Protein AF-A0A2E0M8E0-F1 (afdb_monomer_lite)

Radius of gyration: 12.81 Å; chains: 1; bounding box: 31×24×33 Å

Foldseek 3Di:
DKDFLVPVVVVQVLLCVLCPQLADWDDDPFKTKGFGDPPDDTWMWMATSQADIDTPDDDDPPVWGFGMWDADPVSQKIWTDTPPDTDMDGHDPRSVVSVD

Sequence (100 aa):
MEHHISDWDEISNLFAEMFQNLGEVERSTNVLSFSSTKPHVTTAIMLTNDGQLVASMPLHNIDSRFERVIFDDSLESIRLIGPTFDYTFTIPTELLQLRL

Secondary structure (DSSP, 8-state):
-EEETT-HHHHHHHHHHHTTTTSEEEE-SSEEEEEPPTTS---EEEEETTS-EEESS----------EEEE-TTSSEEEEEETTEEEEEE--HHHHGGG-

pLDDT: mean 88.47, std 13.05, range [43.56, 98.25]

Structure (mmCIF, N/CA/C/O backbone):
data_AF-A0A2E0M8E0-F1
#
_entry.id   AF-A0A2E0M8E0-F1
#
loop_
_atom_site.group_PDB
_atom_site.id
_atom_site.type_symbol
_atom_site.label_atom_id
_atom_site.label_alt_id
_atom_site.label_comp_id
_atom_site.label_asym_id
_atom_site.label_entity_id
_atom_site.label_seq_id
_atom_site.pdbx_PDB_ins_code
_atom_site.Cartn_x
_atom_site.Cartn_y
_atom_site.Cartn_z
_atom_site.occupancy
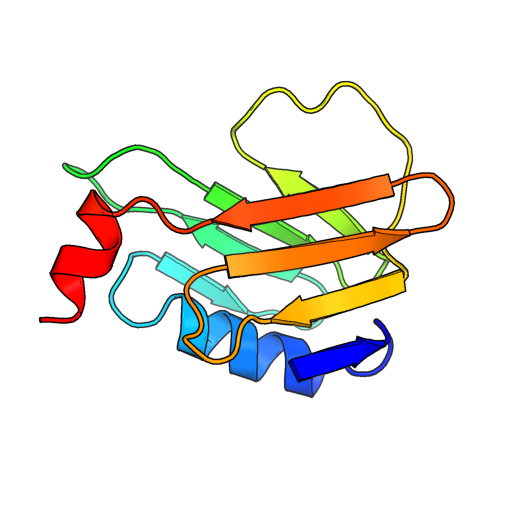_atom_site.B_iso_or_equiv
_atom_site.auth_seq_id
_atom_site.auth_comp_id
_atom_site.auth_asym_id
_atom_site.auth_atom_id
_atom_site.pdbx_PDB_model_num
ATOM 1 N N . MET A 1 1 ? -0.011 -12.895 -1.548 1.00 96.50 1 MET A N 1
ATOM 2 C CA . MET A 1 1 ? -0.380 -12.573 -2.953 1.00 96.50 1 MET A CA 1
ATOM 3 C C . MET A 1 1 ? 0.677 -11.678 -3.607 1.00 96.50 1 MET A C 1
ATOM 5 O O . MET A 1 1 ? 1.054 -10.682 -3.007 1.00 96.50 1 MET A O 1
ATOM 9 N N . GLU A 1 2 ? 1.194 -12.029 -4.790 1.00 97.81 2 GLU A N 1
ATOM 10 C CA . GLU A 1 2 ? 2.279 -11.298 -5.477 1.00 97.81 2 GLU A CA 1
ATOM 11 C C . GLU A 1 2 ? 1.804 -10.639 -6.779 1.00 97.81 2 GLU A C 1
ATOM 13 O O . GLU A 1 2 ? 1.115 -11.279 -7.569 1.00 97.81 2 GLU A O 1
ATOM 18 N N . HIS A 1 3 ? 2.248 -9.400 -7.018 1.00 97.88 3 HIS A N 1
ATOM 19 C CA . HIS A 1 3 ? 1.914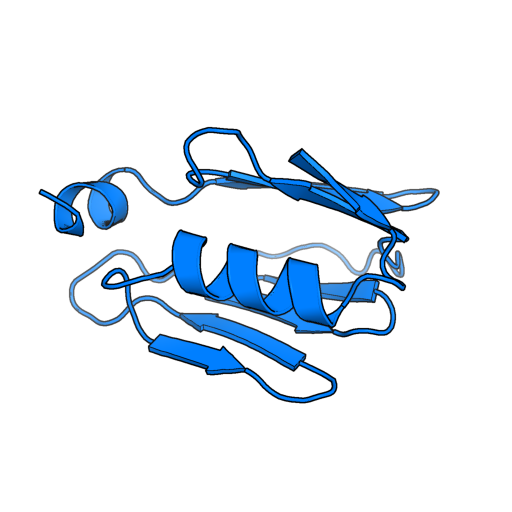 -8.581 -8.184 1.00 97.88 3 HIS A CA 1
ATOM 20 C C . HIS A 1 3 ? 3.159 -7.896 -8.754 1.00 97.88 3 HIS A C 1
ATOM 22 O O . HIS A 1 3 ? 4.054 -7.483 -8.007 1.00 97.88 3 HIS A O 1
ATOM 28 N N . HIS A 1 4 ? 3.205 -7.737 -10.077 1.00 97.69 4 HIS A N 1
ATOM 29 C CA . HIS A 1 4 ? 4.165 -6.839 -10.714 1.00 97.69 4 HIS A CA 1
ATOM 30 C C . HIS A 1 4 ? 3.611 -5.409 -10.684 1.00 97.69 4 HIS A C 1
ATOM 32 O O . HIS A 1 4 ? 2.401 -5.211 -10.675 1.00 97.69 4 HIS A O 1
ATOM 38 N N . ILE A 1 5 ? 4.469 -4.388 -10.700 1.00 95.00 5 ILE A N 1
ATOM 39 C CA . ILE A 1 5 ? 4.027 -2.984 -10.624 1.00 95.00 5 ILE A CA 1
ATOM 40 C C . ILE A 1 5 ? 3.070 -2.572 -11.757 1.00 95.00 5 ILE A C 1
ATOM 42 O O . ILE A 1 5 ? 2.256 -1.667 -11.590 1.00 95.00 5 ILE A O 1
ATOM 46 N N . SER A 1 6 ? 3.124 -3.266 -12.897 1.00 96.38 6 SER A N 1
ATOM 47 C CA . SER A 1 6 ? 2.167 -3.082 -13.996 1.00 96.38 6 SER A CA 1
ATOM 48 C C . SER A 1 6 ? 0.725 -3.428 -13.620 1.00 96.38 6 SER A C 1
ATOM 50 O O . SER A 1 6 ? -0.192 -2.948 -14.279 1.00 96.38 6 SER A O 1
ATOM 52 N N . ASP A 1 7 ? 0.514 -4.220 -12.569 1.00 97.19 7 ASP A N 1
ATOM 53 C CA . ASP A 1 7 ? -0.800 -4.663 -12.091 1.00 97.19 7 ASP A CA 1
ATOM 54 C C . ASP A 1 7 ? -1.409 -3.628 -11.126 1.00 97.19 7 ASP A C 1
ATOM 56 O O . ASP A 1 7 ? -1.966 -3.962 -10.079 1.00 97.19 7 ASP A O 1
ATOM 60 N N . TRP A 1 8 ? -1.262 -2.342 -11.458 1.00 96.44 8 TRP A N 1
ATOM 61 C CA . TRP A 1 8 ? -1.515 -1.227 -10.543 1.00 96.44 8 TRP A CA 1
ATOM 62 C C . TRP A 1 8 ? -2.951 -1.167 -10.019 1.00 96.44 8 TRP A C 1
ATOM 64 O O . TRP A 1 8 ? -3.161 -0.866 -8.846 1.00 96.44 8 TRP A O 1
ATOM 74 N N . ASP A 1 9 ? -3.936 -1.488 -10.858 1.00 96.44 9 ASP A N 1
ATOM 75 C CA . ASP A 1 9 ? -5.345 -1.495 -10.451 1.00 96.44 9 ASP A CA 1
ATOM 76 C C . ASP A 1 9 ? -5.613 -2.547 -9.363 1.00 96.44 9 ASP A C 1
ATOM 78 O O . ASP A 1 9 ? -6.315 -2.273 -8.389 1.00 96.44 9 ASP A O 1
ATOM 82 N N . GLU A 1 10 ? -5.002 -3.728 -9.478 1.00 97.12 10 GLU A N 1
ATOM 83 C CA . GLU A 1 10 ? -5.136 -4.796 -8.483 1.00 97.12 10 GLU A CA 1
ATOM 84 C C . GLU A 1 10 ? -4.402 -4.438 -7.188 1.00 97.12 10 GLU A C 1
ATOM 86 O O . GLU A 1 10 ? -4.958 -4.560 -6.095 1.00 97.12 10 GLU A O 1
ATOM 91 N N . ILE A 1 11 ? -3.187 -3.889 -7.308 1.00 97.94 11 ILE A N 1
ATOM 92 C CA . ILE A 1 11 ? -2.430 -3.355 -6.170 1.00 97.94 11 ILE A CA 1
ATOM 93 C C . ILE A 1 11 ? -3.249 -2.275 -5.449 1.00 97.94 11 ILE A C 1
ATOM 95 O O . ILE A 1 11 ? -3.296 -2.262 -4.223 1.00 97.94 11 ILE A O 1
ATOM 99 N N . SER A 1 12 ? -3.929 -1.391 -6.186 1.00 97.62 12 SER A N 1
ATOM 100 C CA . SER A 1 12 ? -4.781 -0.336 -5.627 1.00 97.62 12 SER A CA 1
ATOM 101 C C . SER A 1 12 ? -5.965 -0.891 -4.834 1.00 97.62 12 SER A C 1
ATOM 103 O O . SER A 1 12 ? -6.290 -0.370 -3.762 1.00 97.62 12 SER A O 1
ATOM 105 N N . ASN A 1 13 ? -6.600 -1.953 -5.336 1.00 97.44 13 ASN A N 1
ATOM 106 C CA . ASN A 1 13 ? -7.711 -2.615 -4.656 1.00 97.44 13 ASN A CA 1
ATOM 107 C C . ASN A 1 13 ? -7.250 -3.277 -3.354 1.00 97.44 13 ASN A C 1
ATOM 109 O O . ASN A 1 13 ? -7.801 -2.967 -2.297 1.00 97.44 13 ASN A O 1
ATOM 113 N N . LEU A 1 14 ? -6.193 -4.092 -3.412 1.00 97.94 14 LEU A N 1
ATOM 114 C CA . LEU A 1 14 ? -5.632 -4.766 -2.237 1.00 97.94 14 LEU A CA 1
ATOM 115 C C . LEU A 1 14 ? -5.074 -3.777 -1.213 1.00 97.94 14 LEU A C 1
ATOM 117 O O . LEU A 1 14 ? -5.234 -3.979 -0.014 1.00 97.94 14 LEU A O 1
ATOM 121 N N . PHE A 1 15 ? -4.467 -2.675 -1.657 1.00 97.81 15 PHE A N 1
ATOM 122 C CA . PHE A 1 15 ? -3.997 -1.616 -0.764 1.00 97.81 15 PHE A CA 1
ATOM 123 C C . PHE A 1 15 ? -5.162 -0.967 -0.007 1.00 97.81 15 PHE A C 1
ATOM 125 O O . PHE A 1 15 ? -5.082 -0.769 1.205 1.00 97.81 15 PHE A O 1
ATOM 132 N N . ALA A 1 16 ? -6.268 -0.657 -0.689 1.00 97.00 16 ALA A N 1
ATOM 133 C CA . ALA A 1 16 ? -7.445 -0.109 -0.019 1.00 97.00 16 ALA A CA 1
ATOM 134 C C . ALA A 1 16 ? -8.101 -1.103 0.942 1.00 97.00 16 ALA A C 1
ATOM 136 O O . ALA A 1 16 ? -8.533 -0.692 2.017 1.00 97.00 16 ALA A O 1
ATOM 137 N N . GLU A 1 17 ? -8.152 -2.384 0.583 1.00 96.88 17 GLU A N 1
ATOM 138 C CA . GLU A 1 17 ? -8.644 -3.446 1.463 1.00 96.88 17 GLU A CA 1
ATOM 139 C C . GLU A 1 17 ? -7.748 -3.597 2.703 1.00 96.88 17 GLU A C 1
ATOM 141 O O . GLU A 1 17 ? -8.225 -3.563 3.838 1.00 96.88 17 GLU A O 1
ATOM 146 N N . MET A 1 18 ? -6.430 -3.630 2.500 1.00 96.88 18 MET A N 1
ATOM 147 C CA . MET A 1 18 ? -5.423 -3.680 3.558 1.00 96.88 18 MET A CA 1
ATOM 148 C C . MET A 1 18 ? -5.531 -2.510 4.546 1.00 96.88 18 MET A C 1
ATOM 150 O O . MET A 1 18 ? -5.269 -2.686 5.730 1.00 96.88 18 MET A O 1
ATOM 154 N N . PHE A 1 19 ? -5.938 -1.315 4.132 1.00 95.81 19 PHE A N 1
ATOM 155 C CA . PHE A 1 19 ? -6.056 -0.175 5.052 1.00 95.81 19 PHE A CA 1
ATOM 156 C C . PHE A 1 19 ? -7.498 0.193 5.413 1.00 95.81 19 PHE A C 1
ATOM 158 O O . PHE A 1 19 ? -7.740 1.214 6.067 1.00 95.81 19 PHE A O 1
ATOM 165 N N . GLN A 1 20 ? -8.464 -0.647 5.039 1.00 93.69 20 GLN A N 1
ATOM 166 C CA . GLN A 1 20 ? -9.874 -0.392 5.290 1.00 93.69 20 GLN A CA 1
ATOM 167 C C . GLN A 1 20 ? -10.142 -0.211 6.792 1.00 93.69 20 GLN A C 1
ATOM 169 O O . GLN A 1 20 ? -9.789 -1.057 7.611 1.00 93.69 20 GLN A O 1
ATOM 174 N N . ASN A 1 21 ? -10.795 0.902 7.144 1.00 92.19 21 ASN A N 1
ATOM 175 C CA . ASN A 1 21 ? -11.144 1.298 8.516 1.00 92.19 21 ASN A CA 1
ATOM 176 C C . ASN A 1 21 ? -9.953 1.549 9.469 1.00 92.19 21 ASN A C 1
ATOM 178 O O . ASN A 1 21 ? -10.167 1.708 10.668 1.00 92.19 21 ASN A O 1
ATOM 182 N N . LEU A 1 22 ? -8.717 1.638 8.962 1.00 92.88 22 LEU A N 1
ATOM 183 C CA . LEU A 1 22 ? -7.517 1.870 9.784 1.00 92.88 22 LEU A CA 1
ATOM 184 C C . LEU A 1 22 ? -7.036 3.329 9.804 1.00 92.88 22 LEU A C 1
ATOM 186 O O . LEU A 1 22 ? -6.135 3.683 10.567 1.00 92.88 22 LEU A O 1
ATOM 190 N N . GLY A 1 23 ? -7.603 4.178 8.949 1.00 92.69 23 GLY A N 1
ATOM 191 C CA . GLY A 1 23 ? -7.178 5.560 8.753 1.00 92.69 23 GLY A CA 1
ATOM 192 C C . GLY A 1 23 ? -7.674 6.116 7.423 1.00 92.69 23 GLY A C 1
ATOM 193 O O . GLY A 1 23 ? -8.680 5.656 6.882 1.00 92.69 23 GLY A O 1
ATOM 194 N N . GLU A 1 24 ? -6.966 7.111 6.903 1.00 94.62 24 GLU A N 1
ATOM 195 C CA . GLU A 1 24 ? -7.268 7.720 5.609 1.00 94.62 24 GLU A CA 1
ATOM 196 C C . GLU A 1 24 ? -6.500 7.002 4.500 1.00 94.62 24 GLU A C 1
ATOM 198 O O . GLU A 1 24 ? -5.283 6.830 4.595 1.00 94.62 24 GLU A O 1
ATOM 203 N N . VAL A 1 25 ? -7.221 6.593 3.452 1.00 96.50 25 VAL A N 1
ATOM 204 C CA . VAL A 1 25 ? -6.663 5.957 2.255 1.00 96.50 25 VAL A CA 1
ATOM 205 C C . VAL A 1 25 ? -6.955 6.833 1.046 1.00 96.50 25 VAL A C 1
ATOM 207 O O . VAL A 1 25 ? -8.118 7.080 0.720 1.00 96.50 25 VAL A O 1
ATOM 210 N N . GLU A 1 26 ? -5.908 7.256 0.346 1.00 95.62 26 GLU A N 1
ATOM 211 C CA . GLU A 1 26 ? -6.019 7.944 -0.936 1.00 95.62 26 GLU A CA 1
ATOM 212 C C . GLU A 1 26 ? -5.677 6.988 -2.078 1.00 95.62 26 GLU A C 1
ATOM 214 O O . GLU A 1 26 ? -4.680 6.262 -2.036 1.00 95.62 26 GLU A O 1
ATOM 219 N N . ARG A 1 27 ? -6.504 7.014 -3.127 1.00 95.50 27 ARG A N 1
ATOM 220 C CA . ARG A 1 27 ? -6.261 6.292 -4.374 1.00 95.50 27 ARG A CA 1
ATOM 221 C C . ARG A 1 27 ? -6.368 7.242 -5.549 1.00 95.50 27 ARG A C 1
ATOM 223 O O . ARG A 1 27 ? -7.405 7.868 -5.760 1.00 95.50 27 ARG A O 1
ATOM 230 N N . SER A 1 28 ? -5.313 7.291 -6.343 1.00 92.31 28 SER A N 1
ATOM 231 C CA . SER A 1 28 ? -5.283 7.976 -7.628 1.00 92.31 28 SER A CA 1
ATOM 232 C C . SER A 1 28 ? -4.617 7.085 -8.675 1.00 92.31 28 SER A C 1
ATOM 234 O O . SER A 1 28 ? -4.051 6.039 -8.358 1.00 92.31 28 SER A O 1
ATOM 236 N N . THR A 1 29 ? -4.638 7.518 -9.934 1.00 91.00 29 THR A N 1
ATOM 237 C CA . THR A 1 29 ? -3.992 6.793 -11.039 1.00 91.00 29 THR A CA 1
ATOM 238 C C . THR A 1 29 ? -2.498 6.557 -10.805 1.00 91.00 29 THR A C 1
ATOM 240 O O . THR A 1 29 ? -1.958 5.569 -11.291 1.00 91.00 29 THR A O 1
ATOM 243 N N . ASN A 1 30 ? -1.832 7.442 -10.056 1.00 92.19 30 ASN A N 1
ATOM 244 C CA . ASN A 1 30 ? -0.375 7.423 -9.915 1.00 92.19 30 ASN A CA 1
ATOM 245 C C . ASN A 1 30 ? 0.113 7.198 -8.487 1.00 92.19 30 ASN A C 1
ATOM 247 O O . ASN A 1 30 ? 1.285 6.887 -8.305 1.00 92.19 30 ASN A O 1
ATOM 251 N N . VAL A 1 31 ? -0.750 7.390 -7.490 1.00 94.25 31 VAL A N 1
ATOM 252 C CA . VAL A 1 31 ? -0.375 7.398 -6.075 1.00 94.25 31 VAL A CA 1
ATOM 253 C C . VAL A 1 31 ? -1.401 6.626 -5.257 1.00 94.25 31 VAL A C 1
ATOM 255 O O . VAL A 1 31 ? -2.607 6.840 -5.410 1.00 94.25 31 VAL A O 1
ATOM 258 N N . LEU A 1 32 ? -0.899 5.780 -4.362 1.00 96.88 32 LEU A N 1
ATOM 259 C CA . LEU A 1 32 ? -1.634 5.191 -3.247 1.00 96.88 32 LEU A CA 1
ATOM 260 C C . LEU A 1 32 ? -1.029 5.734 -1.962 1.00 96.88 32 LEU A C 1
ATOM 262 O O . LEU A 1 32 ? 0.196 5.775 -1.836 1.00 96.88 32 LEU A O 1
ATOM 266 N N . SER A 1 33 ? -1.853 6.143 -1.007 1.00 95.31 33 SER A N 1
ATOM 267 C CA . SER A 1 33 ? -1.352 6.560 0.297 1.00 95.31 33 SER A CA 1
ATOM 268 C C . SER A 1 33 ? -2.255 6.092 1.425 1.00 95.31 33 SER A C 1
ATOM 270 O O . SER A 1 33 ? -3.469 5.960 1.270 1.00 95.31 33 SER A O 1
ATOM 272 N N . PHE A 1 34 ? -1.631 5.821 2.563 1.00 95.62 34 PHE A N 1
ATOM 273 C CA . PHE A 1 34 ? -2.286 5.570 3.830 1.00 95.62 34 PHE A CA 1
ATOM 274 C C . PHE A 1 34 ? -1.675 6.474 4.892 1.00 95.62 34 PHE A C 1
ATOM 276 O O . PHE A 1 34 ? -0.451 6.618 4.965 1.00 95.62 34 PHE A O 1
ATOM 283 N N . SER A 1 35 ? -2.524 7.023 5.756 1.00 93.31 35 SER A N 1
ATOM 284 C CA . SER A 1 35 ? -2.096 7.649 7.002 1.00 93.31 35 SER A CA 1
ATOM 285 C C . SER A 1 35 ? -3.045 7.302 8.143 1.00 93.31 35 SER A C 1
ATOM 287 O O . SER A 1 35 ? -4.270 7.336 7.997 1.00 93.31 35 SER A O 1
ATOM 289 N N . SER A 1 36 ? -2.478 6.961 9.298 1.00 91.69 36 SER A N 1
ATOM 290 C CA . SER A 1 36 ? -3.263 6.745 10.506 1.00 91.69 36 SER A CA 1
ATOM 291 C C . SER A 1 36 ? -3.798 8.067 11.063 1.00 91.69 36 SER A C 1
ATOM 293 O O . SER A 1 36 ? -3.161 9.121 10.985 1.00 91.69 36 SER A O 1
ATOM 295 N N . THR A 1 37 ? -4.983 8.012 11.666 1.00 87.50 37 THR A N 1
ATOM 296 C CA . THR A 1 37 ? -5.617 9.167 12.305 1.00 87.50 37 THR A CA 1
ATOM 297 C C . THR A 1 37 ? -5.363 9.166 13.812 1.00 87.50 37 THR A C 1
ATOM 299 O O . THR A 1 37 ? -5.295 8.122 14.469 1.00 87.50 37 THR A O 1
ATOM 302 N N . LYS A 1 38 ? -5.236 10.362 14.400 1.00 80.81 38 LYS A N 1
ATOM 303 C CA . LYS A 1 38 ? -5.133 10.525 15.861 1.00 80.81 38 LYS A CA 1
ATOM 304 C C . LYS A 1 38 ? -6.353 9.895 16.559 1.00 80.81 38 LYS A C 1
ATOM 306 O O . LYS A 1 38 ? -7.448 9.963 16.005 1.00 80.81 38 LYS A O 1
ATOM 311 N N . PRO A 1 39 ? -6.214 9.357 17.785 1.00 81.75 39 PRO A N 1
ATOM 312 C CA . PRO A 1 39 ? -5.042 9.390 18.671 1.00 81.75 39 PRO A CA 1
ATOM 313 C C . PRO A 1 39 ? -4.052 8.227 18.470 1.00 81.75 39 PRO A C 1
ATOM 315 O O . PRO A 1 39 ? -3.166 8.045 19.302 1.00 81.75 39 PRO A O 1
ATOM 318 N N . HIS A 1 40 ? -4.210 7.432 17.411 1.00 80.50 40 HIS A N 1
ATOM 319 C CA . HIS A 1 40 ? -3.412 6.230 17.184 1.00 80.50 40 HIS A CA 1
ATOM 320 C C . HIS A 1 40 ? -1.959 6.550 16.806 1.00 80.50 40 HIS A C 1
ATOM 322 O O . HIS A 1 40 ? -1.608 7.697 16.517 1.00 80.50 40 HIS A O 1
ATOM 328 N N . VAL A 1 41 ? -1.106 5.519 16.816 1.00 82.44 41 VAL A N 1
ATOM 329 C CA . VAL A 1 41 ? 0.307 5.625 16.428 1.00 82.44 41 VAL A CA 1
ATOM 330 C C . VAL A 1 41 ? 0.441 6.275 15.051 1.00 82.44 41 VAL A C 1
ATOM 332 O O . VAL A 1 41 ? -0.191 5.833 14.095 1.00 82.44 41 VAL A O 1
ATOM 335 N N . THR A 1 42 ? 1.254 7.330 14.946 1.00 84.00 42 THR A N 1
ATOM 336 C CA . THR A 1 42 ? 1.499 8.032 13.680 1.00 84.00 42 THR A CA 1
ATOM 337 C C . THR A 1 42 ? 2.271 7.123 12.732 1.00 84.00 42 THR A C 1
ATOM 339 O O . THR A 1 42 ? 3.452 6.857 12.949 1.00 84.00 42 THR A O 1
ATOM 342 N N . THR A 1 43 ? 1.617 6.663 11.671 1.00 86.56 43 THR A N 1
ATOM 343 C CA . THR A 1 43 ? 2.238 5.865 10.616 1.00 86.56 43 THR A CA 1
ATOM 344 C C . THR A 1 43 ? 1.627 6.234 9.273 1.00 86.56 43 THR A C 1
ATOM 346 O O . THR A 1 43 ? 0.425 6.489 9.175 1.00 86.56 43 THR A O 1
ATOM 349 N N . ALA A 1 44 ? 2.468 6.312 8.248 1.00 90.00 44 ALA A N 1
ATOM 350 C CA . ALA A 1 44 ? 2.043 6.581 6.889 1.00 90.00 44 ALA A CA 1
ATOM 351 C C . ALA A 1 44 ? 2.951 5.870 5.884 1.00 90.00 44 ALA A C 1
ATOM 353 O O . ALA A 1 44 ? 4.162 5.736 6.094 1.00 90.00 44 ALA A O 1
ATOM 354 N N . ILE A 1 45 ? 2.347 5.459 4.775 1.00 91.88 45 ILE A N 1
ATOM 355 C CA . ILE A 1 45 ? 3.019 4.870 3.621 1.00 91.88 45 ILE A CA 1
ATOM 356 C C . ILE A 1 45 ? 2.388 5.423 2.347 1.00 91.88 45 ILE A C 1
ATOM 358 O O . ILE A 1 45 ? 1.171 5.552 2.251 1.00 91.88 45 ILE A O 1
ATOM 362 N N . MET A 1 46 ? 3.217 5.753 1.368 1.00 92.88 46 MET A N 1
ATOM 363 C CA . MET A 1 46 ? 2.807 6.202 0.048 1.00 92.88 46 MET A CA 1
ATOM 364 C C . MET A 1 46 ? 3.608 5.447 -1.006 1.00 92.88 46 MET A C 1
ATOM 366 O O . MET A 1 46 ? 4.831 5.340 -0.908 1.00 92.88 46 MET A O 1
ATOM 370 N N . LEU A 1 47 ? 2.900 4.939 -2.008 1.00 93.31 47 LEU A N 1
ATOM 371 C CA . LEU A 1 47 ? 3.440 4.221 -3.153 1.00 93.31 47 LEU A CA 1
ATOM 372 C C . LEU A 1 47 ? 3.093 4.986 -4.421 1.00 93.31 47 LEU A C 1
ATOM 374 O O . LEU A 1 47 ? 1.969 5.472 -4.563 1.00 93.31 47 LEU A O 1
ATOM 378 N N . THR A 1 48 ? 4.018 5.033 -5.367 1.00 93.38 48 THR A N 1
ATOM 379 C CA . THR A 1 48 ? 3.744 5.530 -6.715 1.00 93.38 48 THR A CA 1
ATOM 380 C C . THR A 1 48 ? 3.737 4.387 -7.726 1.00 93.38 48 THR A C 1
ATOM 382 O O . THR A 1 48 ? 4.415 3.373 -7.545 1.00 93.38 48 THR A O 1
ATOM 385 N N . ASN A 1 49 ? 3.008 4.558 -8.829 1.00 92.56 49 ASN A N 1
ATOM 386 C CA . ASN A 1 49 ? 2.957 3.565 -9.910 1.00 92.56 49 ASN A CA 1
ATOM 387 C C . ASN A 1 49 ? 4.271 3.438 -10.705 1.00 92.56 49 ASN A C 1
ATOM 389 O O . ASN A 1 49 ? 4.400 2.546 -11.538 1.00 92.56 49 ASN A O 1
ATOM 393 N N . ASP A 1 50 ? 5.248 4.312 -10.446 1.00 91.44 50 ASP A N 1
ATOM 394 C CA . ASP A 1 50 ? 6.604 4.244 -10.995 1.00 91.44 50 ASP A CA 1
ATOM 395 C C . ASP A 1 50 ? 7.629 3.644 -10.011 1.00 91.44 50 ASP A C 1
ATOM 397 O O . ASP A 1 50 ? 8.831 3.625 -10.307 1.00 91.44 50 ASP A O 1
ATOM 401 N N . GLY A 1 51 ? 7.154 3.142 -8.865 1.00 89.06 51 GLY A N 1
ATOM 402 C CA . GLY A 1 51 ? 7.908 2.298 -7.940 1.00 89.06 51 GLY A CA 1
ATOM 403 C C . GLY A 1 51 ? 8.528 3.037 -6.760 1.00 89.06 51 GLY A C 1
ATOM 404 O O . GLY A 1 51 ? 9.356 2.462 -6.061 1.00 89.06 51 GLY A O 1
ATOM 405 N N . GLN A 1 52 ? 8.179 4.299 -6.518 1.00 88.50 52 GLN A N 1
ATOM 406 C CA . GLN A 1 52 ? 8.710 5.057 -5.386 1.00 88.50 52 GLN A CA 1
ATOM 407 C C . GLN A 1 52 ? 7.921 4.751 -4.113 1.00 88.50 52 GLN A C 1
ATOM 409 O O . GLN A 1 52 ? 6.692 4.665 -4.120 1.00 88.50 52 GLN A O 1
ATOM 414 N N . LEU A 1 53 ? 8.650 4.618 -3.006 1.00 85.44 53 LEU A N 1
ATOM 415 C CA . LEU A 1 53 ? 8.103 4.494 -1.661 1.00 85.44 53 LEU A CA 1
ATOM 416 C C . LEU A 1 53 ? 8.436 5.757 -0.866 1.00 85.44 53 LEU A C 1
ATOM 418 O O . LEU A 1 53 ? 9.603 6.122 -0.735 1.00 85.44 53 LEU A O 1
ATOM 422 N N . VAL A 1 54 ? 7.424 6.353 -0.241 1.00 77.62 54 VAL A N 1
ATOM 423 C CA . VAL A 1 54 ? 7.599 7.333 0.833 1.00 77.62 54 VAL A CA 1
ATOM 424 C C . VAL A 1 54 ? 6.955 6.763 2.091 1.00 77.62 54 VAL A C 1
ATOM 426 O O . VAL A 1 54 ? 5.744 6.578 2.147 1.00 77.62 54 VAL A O 1
ATOM 429 N N . ALA A 1 55 ? 7.758 6.471 3.110 1.00 69.00 55 ALA A N 1
ATOM 430 C CA . ALA A 1 55 ? 7.271 6.025 4.413 1.00 69.00 55 ALA A CA 1
ATOM 431 C C . ALA A 1 55 ? 7.652 7.049 5.487 1.00 69.00 55 ALA A C 1
ATOM 433 O O . ALA A 1 55 ? 8.697 7.691 5.398 1.00 69.00 55 ALA A O 1
ATOM 434 N N . SER A 1 56 ? 6.833 7.194 6.531 1.00 56.91 56 SER A N 1
ATOM 435 C CA . SER A 1 56 ? 7.063 8.154 7.626 1.00 56.91 56 SER A CA 1
ATOM 436 C C . SER A 1 56 ? 8.212 7.781 8.582 1.00 56.91 56 SER A C 1
ATOM 438 O O . SER A 1 56 ? 8.337 8.362 9.659 1.00 56.91 56 SER A O 1
ATOM 440 N N . MET A 1 57 ? 9.055 6.818 8.213 1.00 51.66 57 MET A N 1
ATOM 441 C CA . MET A 1 57 ? 10.280 6.453 8.923 1.00 51.66 57 MET A CA 1
ATOM 442 C C . MET A 1 57 ? 11.489 6.794 8.047 1.00 51.66 57 MET A C 1
ATOM 444 O O . MET A 1 57 ? 11.363 6.743 6.825 1.00 51.66 57 MET A O 1
ATOM 448 N N . PRO A 1 58 ? 12.651 7.151 8.626 1.00 43.56 58 PRO A N 1
ATOM 449 C CA . PRO A 1 58 ? 13.817 7.571 7.861 1.00 43.56 58 PRO A CA 1
ATOM 450 C C . PRO A 1 58 ? 14.371 6.384 7.069 1.00 43.56 58 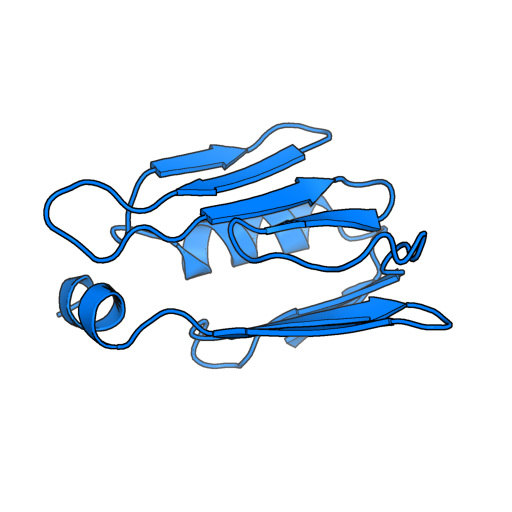PRO A C 1
ATOM 452 O O . PRO A 1 58 ? 15.261 5.666 7.516 1.00 43.56 58 PRO A O 1
ATOM 455 N N . LEU A 1 59 ? 13.837 6.172 5.874 1.00 48.88 59 LEU A N 1
ATOM 456 C CA . LEU A 1 59 ? 14.520 5.422 4.844 1.00 48.88 59 LEU A CA 1
ATOM 457 C C . LEU A 1 59 ? 15.570 6.386 4.298 1.00 48.88 59 LEU A C 1
ATOM 459 O O . LEU A 1 59 ? 15.248 7.433 3.738 1.00 48.88 59 LEU A O 1
ATOM 463 N N . HIS A 1 60 ? 16.844 6.079 4.555 1.00 48.72 60 HIS A N 1
ATOM 464 C CA . HIS A 1 60 ? 17.959 6.709 3.853 1.00 48.72 60 HIS A CA 1
ATOM 465 C C . HIS A 1 60 ? 17.648 6.736 2.349 1.00 48.72 60 HIS A C 1
ATOM 467 O O . HIS A 1 60 ? 16.985 5.817 1.883 1.00 48.72 60 HIS A O 1
ATOM 473 N N . ASN A 1 61 ? 18.106 7.765 1.623 1.00 44.22 61 ASN A N 1
ATOM 474 C CA . ASN A 1 61 ? 17.988 7.920 0.164 1.00 44.22 61 ASN A CA 1
ATOM 475 C C . ASN A 1 61 ? 18.489 6.672 -0.594 1.00 44.22 61 ASN A C 1
ATOM 477 O O . ASN A 1 61 ? 19.581 6.676 -1.162 1.00 44.22 61 ASN A O 1
ATOM 481 N N . ILE A 1 62 ? 17.714 5.596 -0.596 1.00 51.81 62 ILE A N 1
ATOM 482 C CA . ILE A 1 62 ? 17.897 4.480 -1.495 1.00 51.81 62 ILE A CA 1
ATOM 483 C C . ILE A 1 62 ? 17.047 4.869 -2.693 1.00 51.81 62 ILE A C 1
ATOM 485 O O . ILE A 1 62 ? 15.820 4.880 -2.633 1.00 51.81 62 ILE A O 1
ATOM 489 N N . ASP A 1 63 ? 17.734 5.280 -3.753 1.00 56.09 63 ASP A N 1
ATOM 490 C CA . ASP A 1 63 ? 17.178 5.516 -5.082 1.00 56.09 63 ASP A CA 1
ATOM 491 C C . ASP A 1 63 ? 16.768 4.163 -5.686 1.00 56.09 63 ASP A C 1
ATOM 493 O O . ASP A 1 63 ? 17.362 3.647 -6.631 1.00 56.09 63 ASP A O 1
ATOM 497 N N . SER A 1 64 ? 15.829 3.493 -5.023 1.00 64.06 64 SER A N 1
ATOM 498 C CA . SER A 1 64 ? 15.389 2.152 -5.354 1.00 64.06 64 SER A CA 1
ATOM 499 C C . SER A 1 64 ? 13.900 2.156 -5.596 1.00 64.06 64 SER A C 1
ATOM 501 O O . SER A 1 64 ? 13.101 2.376 -4.684 1.00 64.06 64 SER A O 1
ATOM 503 N N . ARG A 1 65 ? 13.551 1.882 -6.847 1.00 86.94 65 ARG A N 1
ATOM 504 C CA . ARG A 1 65 ? 12.179 1.642 -7.265 1.00 86.94 65 ARG A CA 1
ATOM 505 C C . ARG A 1 65 ? 11.824 0.187 -6.985 1.00 86.94 65 ARG A C 1
ATOM 507 O O . ARG A 1 65 ? 12.627 -0.698 -7.286 1.00 86.94 65 ARG A O 1
ATOM 514 N N . PHE A 1 66 ? 10.650 -0.067 -6.420 1.00 92.12 66 PHE A N 1
ATOM 515 C CA . PHE A 1 66 ? 10.103 -1.419 -6.379 1.00 92.12 66 PHE A CA 1
ATOM 516 C C . PHE A 1 66 ? 9.517 -1.790 -7.746 1.00 92.12 66 PHE A C 1
ATOM 518 O O . PHE A 1 66 ? 8.985 -0.951 -8.467 1.00 92.12 66 PHE A O 1
ATOM 525 N N . GLU A 1 67 ? 9.612 -3.067 -8.090 1.00 95.19 67 GLU A N 1
ATOM 526 C CA . GLU A 1 67 ? 9.056 -3.666 -9.310 1.00 95.19 67 GLU A CA 1
ATOM 527 C C . GLU A 1 67 ? 7.976 -4.700 -8.970 1.00 95.19 67 GLU A C 1
ATOM 529 O O . GLU A 1 67 ? 7.120 -5.018 -9.796 1.00 95.19 67 GLU A O 1
ATOM 534 N N . ARG A 1 68 ? 8.005 -5.226 -7.739 1.00 96.62 68 ARG A N 1
ATOM 535 C CA . ARG A 1 68 ? 7.080 -6.241 -7.237 1.00 96.62 68 ARG A CA 1
ATOM 536 C C . ARG A 1 68 ? 6.506 -5.839 -5.889 1.00 96.62 68 ARG A C 1
ATOM 538 O O . ARG A 1 68 ? 7.212 -5.302 -5.033 1.00 96.62 68 ARG A O 1
ATOM 545 N N . VAL A 1 69 ? 5.236 -6.170 -5.703 1.00 97.38 69 VAL A N 1
ATOM 546 C CA . VAL A 1 69 ? 4.475 -5.955 -4.474 1.00 97.38 69 VAL A CA 1
ATOM 547 C C . VAL A 1 69 ? 3.928 -7.296 -4.007 1.00 97.38 69 VAL A C 1
ATOM 549 O O . VAL A 1 69 ? 3.320 -8.028 -4.784 1.00 97.38 69 VAL A O 1
ATOM 552 N N . ILE A 1 70 ? 4.154 -7.633 -2.741 1.00 98.25 70 ILE A N 1
ATOM 553 C CA . ILE A 1 70 ? 3.659 -8.862 -2.127 1.00 98.25 70 ILE A CA 1
ATOM 554 C C . ILE A 1 70 ? 2.825 -8.483 -0.911 1.00 98.25 70 ILE A C 1
ATOM 556 O O . ILE A 1 70 ? 3.363 -8.030 0.095 1.00 98.25 70 ILE A O 1
ATOM 560 N N . PHE A 1 71 ? 1.519 -8.689 -1.003 1.00 98.25 71 PHE A N 1
ATOM 561 C CA . PHE A 1 71 ? 0.618 -8.605 0.140 1.00 98.25 71 PHE A CA 1
ATOM 562 C C . PHE A 1 71 ? 0.651 -9.929 0.899 1.00 98.25 71 PHE A C 1
ATOM 564 O O . PHE A 1 71 ? 0.605 -10.996 0.280 1.00 98.25 71 PHE A O 1
ATOM 571 N N . ASP A 1 72 ? 0.730 -9.878 2.223 1.00 97.00 72 ASP A N 1
ATOM 572 C CA . ASP A 1 72 ? 0.478 -11.059 3.046 1.00 97.00 72 ASP A CA 1
ATOM 573 C C . ASP A 1 72 ? -0.995 -11.491 2.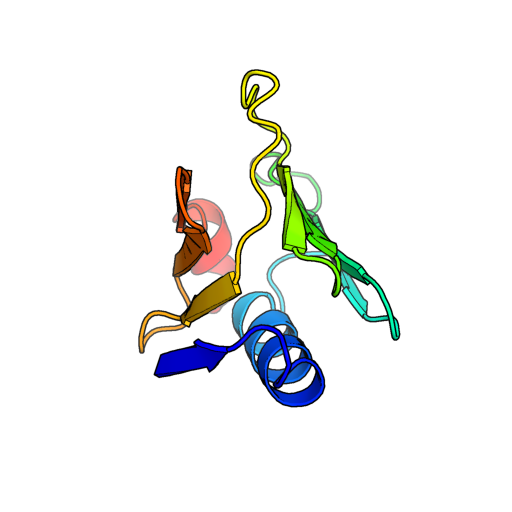941 1.00 97.00 72 ASP A C 1
ATOM 575 O O . ASP A 1 72 ? -1.874 -10.666 2.688 1.00 97.00 72 ASP A O 1
ATOM 579 N N . ASP A 1 73 ? -1.271 -12.781 3.135 1.00 95.50 73 ASP A N 1
ATOM 580 C CA . ASP A 1 73 ? -2.617 -13.345 2.976 1.00 95.50 73 ASP A CA 1
ATOM 581 C C . ASP A 1 73 ? -3.628 -12.773 3.988 1.00 95.50 73 ASP A C 1
ATOM 583 O O . ASP A 1 73 ? -4.824 -12.742 3.708 1.00 95.50 73 ASP A O 1
ATOM 587 N N . SER A 1 74 ? -3.163 -12.279 5.142 1.00 95.25 74 SER A N 1
ATOM 588 C CA . SER A 1 74 ? -4.000 -11.595 6.139 1.00 95.25 74 SER A CA 1
ATOM 589 C C . SER A 1 74 ? -4.206 -10.099 5.865 1.00 95.25 74 SER A C 1
ATOM 591 O O . SER A 1 74 ? -4.952 -9.434 6.586 1.00 95.25 74 SER A O 1
ATOM 593 N N . LEU A 1 75 ? -3.544 -9.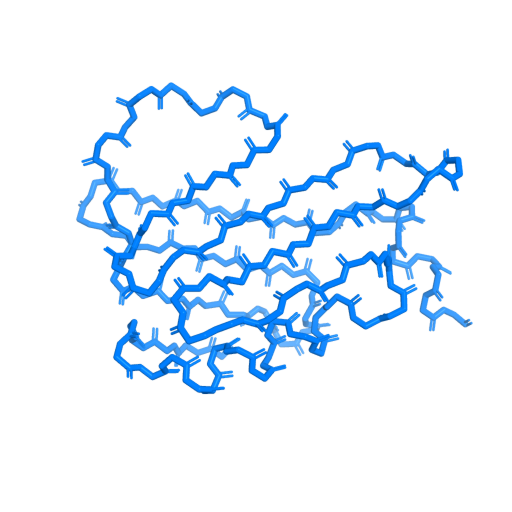546 4.839 1.00 96.50 75 LEU A N 1
ATOM 594 C CA . LEU A 1 75 ? -3.506 -8.107 4.560 1.00 96.50 75 LEU A CA 1
ATOM 595 C C . LEU A 1 75 ? -3.073 -7.281 5.786 1.00 96.50 75 LEU A C 1
ATOM 597 O O . LEU A 1 75 ? -3.635 -6.223 6.082 1.00 96.50 75 LEU A O 1
ATOM 601 N N . GLU A 1 76 ? -2.088 -7.782 6.531 1.00 96.44 76 GLU A N 1
ATOM 602 C CA . GLU A 1 76 ? -1.476 -7.086 7.673 1.00 96.44 76 GLU A CA 1
ATOM 603 C C . GLU A 1 76 ? -0.066 -6.570 7.363 1.00 96.44 76 GLU A C 1
ATOM 605 O O . GLU A 1 76 ? 0.460 -5.700 8.063 1.00 96.44 76 GLU A O 1
ATOM 610 N N . SER A 1 77 ? 0.546 -7.059 6.282 1.00 96.81 77 SER A N 1
ATOM 611 C CA . SER A 1 77 ? 1.832 -6.569 5.797 1.00 96.81 77 SER A CA 1
ATOM 612 C C . SER A 1 77 ? 1.914 -6.549 4.273 1.00 96.81 77 SER A C 1
ATOM 614 O O . SER A 1 77 ? 1.227 -7.298 3.576 1.00 96.81 77 SER A O 1
ATOM 616 N N . ILE A 1 78 ? 2.765 -5.659 3.769 1.00 96.69 78 ILE A N 1
ATOM 617 C CA . ILE A 1 78 ? 3.072 -5.490 2.352 1.00 96.69 78 ILE A CA 1
ATOM 618 C C . ILE A 1 78 ? 4.587 -5.404 2.190 1.00 96.69 78 ILE A C 1
ATOM 620 O O . ILE A 1 78 ? 5.261 -4.604 2.843 1.00 96.69 78 ILE A O 1
ATOM 624 N N . ARG A 1 79 ? 5.135 -6.246 1.319 1.00 95.94 79 ARG A N 1
ATOM 625 C CA . ARG A 1 79 ? 6.552 -6.278 0.968 1.00 95.94 79 ARG A CA 1
ATOM 626 C C . ARG A 1 79 ? 6.750 -5.721 -0.434 1.00 95.94 79 ARG A C 1
ATOM 628 O O . ARG A 1 79 ? 6.053 -6.101 -1.369 1.00 95.94 79 ARG A O 1
ATOM 635 N N . LEU A 1 80 ? 7.709 -4.823 -0.570 1.00 94.44 80 LEU A N 1
ATOM 636 C CA . LEU A 1 80 ? 8.040 -4.102 -1.789 1.00 94.44 80 LEU A CA 1
ATOM 637 C C . LEU A 1 80 ? 9.458 -4.499 -2.191 1.00 94.44 80 LEU A C 1
ATOM 639 O O . LEU A 1 80 ? 10.393 -4.328 -1.408 1.00 94.44 80 LEU A O 1
ATOM 643 N N . ILE A 1 81 ? 9.607 -5.055 -3.391 1.00 93.62 81 ILE A N 1
ATOM 644 C CA . ILE A 1 81 ? 10.871 -5.621 -3.870 1.00 93.62 81 ILE A CA 1
ATOM 645 C C . ILE A 1 81 ? 11.289 -4.910 -5.153 1.00 93.62 81 ILE A C 1
ATOM 647 O O . ILE A 1 81 ? 10.513 -4.815 -6.103 1.00 93.62 81 ILE A O 1
ATOM 651 N N . GLY A 1 82 ? 12.531 -4.445 -5.182 1.00 91.00 82 GLY A N 1
ATOM 652 C CA . GLY A 1 82 ? 13.234 -3.922 -6.346 1.00 91.00 82 GLY A CA 1
ATOM 653 C C . GLY A 1 82 ? 14.660 -4.485 -6.428 1.00 91.00 82 GLY A C 1
ATOM 654 O O . GLY A 1 82 ? 15.065 -5.276 -5.575 1.00 91.00 82 GLY A O 1
ATOM 655 N N . PRO A 1 83 ? 15.464 -4.072 -7.419 1.00 87.00 83 PRO A N 1
ATOM 656 C CA . PRO A 1 83 ? 16.790 -4.652 -7.667 1.00 87.00 83 PRO A CA 1
ATOM 657 C C . PRO A 1 83 ? 17.769 -4.560 -6.486 1.00 87.00 83 PRO A C 1
ATOM 659 O O . PRO A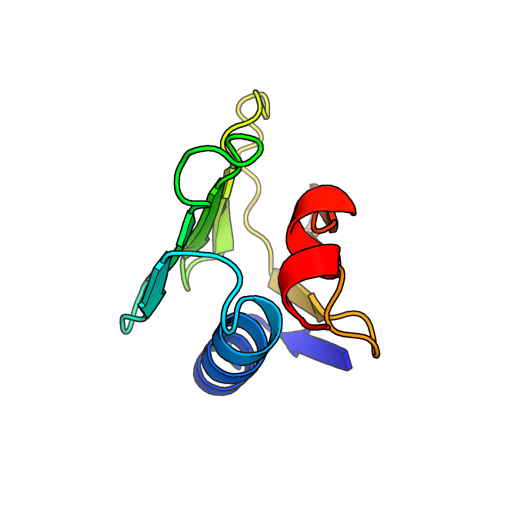 1 83 ? 18.607 -5.438 -6.289 1.00 87.00 83 PRO A O 1
ATOM 662 N N . THR A 1 84 ? 17.674 -3.487 -5.704 1.00 82.50 84 THR A N 1
ATOM 663 C CA . THR A 1 84 ? 18.543 -3.189 -4.551 1.00 82.50 84 THR A CA 1
ATOM 664 C C . THR A 1 84 ? 17.742 -2.921 -3.279 1.00 82.50 84 THR A C 1
ATOM 666 O O . THR A 1 84 ? 18.268 -2.373 -2.311 1.00 82.50 84 THR A O 1
ATOM 669 N N . PHE A 1 85 ? 16.459 -3.282 -3.286 1.00 81.69 85 PHE A N 1
ATOM 670 C CA . PHE A 1 85 ? 15.493 -2.860 -2.287 1.00 81.69 85 PHE A CA 1
ATOM 671 C C . PHE A 1 85 ? 14.536 -3.978 -1.941 1.00 81.69 85 PHE A C 1
ATOM 673 O O . PHE A 1 85 ? 13.983 -4.642 -2.810 1.00 81.69 85 PHE A O 1
ATOM 680 N N . ASP A 1 86 ? 14.356 -4.172 -0.648 1.00 89.81 86 ASP A N 1
ATOM 681 C CA . ASP A 1 86 ? 13.479 -5.181 -0.094 1.00 89.81 86 ASP A CA 1
ATOM 682 C C . ASP A 1 86 ? 12.980 -4.652 1.243 1.00 89.81 86 ASP A C 1
ATOM 684 O O . ASP A 1 86 ? 13.709 -4.618 2.237 1.00 89.81 86 ASP A O 1
ATOM 688 N N . TYR A 1 87 ? 11.762 -4.131 1.231 1.00 89.19 87 TYR A N 1
ATOM 689 C CA . TYR A 1 87 ? 11.178 -3.452 2.373 1.00 89.19 87 TYR A CA 1
ATOM 690 C C . TYR A 1 87 ? 9.832 -4.065 2.702 1.00 89.19 87 TYR A C 1
ATOM 692 O O . TYR A 1 87 ? 8.996 -4.243 1.823 1.00 89.19 87 TYR A O 1
ATOM 700 N N . THR A 1 88 ? 9.605 -4.353 3.980 1.00 93.19 88 THR A N 1
ATOM 701 C CA . THR A 1 88 ? 8.303 -4.802 4.474 1.00 93.19 88 THR A CA 1
ATOM 702 C C . THR A 1 88 ? 7.717 -3.732 5.376 1.00 93.19 88 THR A C 1
ATOM 704 O O . THR A 1 88 ? 8.332 -3.345 6.370 1.00 93.19 88 THR A O 1
ATOM 707 N N . PHE A 1 89 ? 6.520 -3.273 5.029 1.00 92.25 89 PHE A N 1
ATOM 708 C CA . PHE A 1 89 ? 5.673 -2.488 5.908 1.00 92.25 89 PHE A CA 1
ATOM 709 C C . PHE A 1 89 ? 4.688 -3.424 6.602 1.00 92.25 89 PHE A C 1
ATOM 711 O O . PHE A 1 89 ? 3.940 -4.143 5.940 1.00 92.25 89 PHE A O 1
ATOM 718 N N . THR A 1 90 ? 4.662 -3.380 7.930 1.00 94.31 90 THR A N 1
ATOM 719 C CA . THR A 1 90 ? 3.707 -4.127 8.753 1.00 94.31 90 THR A CA 1
ATOM 720 C C . THR A 1 90 ? 2.805 -3.138 9.468 1.00 94.31 90 THR A C 1
ATOM 722 O O . THR A 1 90 ? 3.293 -2.182 10.075 1.00 94.31 90 THR A O 1
ATOM 725 N N . ILE A 1 91 ? 1.493 -3.363 9.403 1.00 93.62 91 ILE A N 1
ATOM 726 C CA . ILE A 1 91 ? 0.521 -2.549 10.128 1.00 93.62 91 ILE A CA 1
ATOM 727 C C . ILE A 1 91 ? 0.766 -2.736 11.635 1.00 93.62 91 ILE A C 1
ATOM 729 O O . ILE A 1 91 ? 0.791 -3.873 12.107 1.00 93.62 91 ILE A O 1
ATOM 733 N N . PRO A 1 92 ? 0.944 -1.650 12.410 1.00 92.44 92 PRO A N 1
ATOM 734 C CA . PRO A 1 92 ? 1.046 -1.737 13.863 1.00 92.44 92 PRO A CA 1
ATOM 735 C C . PRO A 1 92 ? -0.158 -2.449 14.487 1.00 92.44 92 PRO A C 1
ATOM 737 O O . PRO A 1 92 ? -1.306 -2.171 14.129 1.00 92.44 92 PRO A O 1
ATOM 740 N N . THR A 1 93 ? 0.089 -3.325 15.462 1.00 91.69 93 THR A N 1
ATOM 741 C CA . THR A 1 93 ? -0.956 -4.108 16.141 1.00 91.69 93 THR A CA 1
ATOM 742 C C . THR A 1 93 ? -2.050 -3.225 16.746 1.00 91.69 93 THR A C 1
ATOM 744 O O . THR A 1 93 ? -3.219 -3.600 16.745 1.00 91.69 93 THR A O 1
ATOM 747 N N . GLU A 1 94 ? -1.702 -2.029 17.220 1.00 90.06 94 GLU A N 1
ATOM 748 C CA . GLU A 1 94 ? -2.640 -1.042 17.762 1.00 90.06 94 GLU A CA 1
ATOM 749 C C . GLU A 1 94 ? -3.661 -0.561 16.725 1.00 90.06 94 GLU A C 1
ATOM 751 O O . GLU A 1 94 ? -4.790 -0.242 17.085 1.00 90.06 94 GLU A O 1
ATOM 756 N N . LEU A 1 95 ? -3.285 -0.515 15.442 1.00 91.25 95 LEU A N 1
ATOM 757 C CA . LEU A 1 95 ? -4.221 -0.214 14.360 1.00 91.25 95 LEU A CA 1
ATOM 758 C C . LEU A 1 95 ? -5.038 -1.444 13.981 1.00 91.25 95 LEU A C 1
ATOM 760 O O . LEU A 1 95 ? -6.237 -1.318 13.764 1.00 91.25 95 LEU A O 1
ATOM 764 N N . LEU A 1 96 ? -4.439 -2.639 13.961 1.00 92.44 96 LEU A N 1
ATOM 765 C CA . LEU A 1 96 ? -5.171 -3.877 13.657 1.00 92.44 96 LEU A CA 1
ATOM 766 C C . LEU A 1 96 ? -6.338 -4.127 14.625 1.00 92.44 96 LEU A C 1
ATOM 768 O O . LEU A 1 96 ? -7.366 -4.662 14.216 1.00 92.44 96 LEU A O 1
ATOM 772 N N . GLN A 1 97 ? -6.236 -3.663 15.875 1.00 89.56 97 GLN A N 1
ATOM 773 C CA . GLN A 1 97 ? -7.332 -3.700 16.854 1.00 89.56 97 GLN A CA 1
ATOM 774 C C . GLN A 1 97 ? -8.592 -2.927 16.420 1.00 89.56 97 GLN A C 1
ATOM 776 O O . GLN A 1 97 ? -9.659 -3.163 16.977 1.00 89.56 97 GLN A O 1
ATOM 781 N N . LEU A 1 98 ? -8.505 -2.033 15.428 1.00 87.75 98 LEU A N 1
ATOM 782 C CA . LEU A 1 98 ? -9.651 -1.292 14.889 1.00 87.75 98 LEU A CA 1
ATOM 783 C C . LEU A 1 98 ? -10.506 -2.109 13.907 1.00 87.75 98 LEU A C 1
ATOM 785 O O . LEU A 1 98 ? -11.601 -1.676 13.561 1.00 87.75 98 LEU A O 1
ATOM 789 N N . ARG A 1 99 ? -10.027 -3.276 13.450 1.00 85.31 99 ARG A N 1
ATOM 790 C CA . ARG A 1 99 ? -10.789 -4.198 12.583 1.00 85.31 99 ARG A CA 1
ATOM 791 C C . ARG A 1 99 ? -11.747 -5.120 13.356 1.00 85.31 99 ARG A C 1
ATOM 793 O O . ARG A 1 99 ? -12.434 -5.917 12.720 1.00 85.31 99 ARG A O 1
ATOM 800 N N . LEU A 1 100 ? -11.738 -5.055 14.692 1.00 64.75 100 LEU A N 1
ATOM 801 C CA . LEU A 1 100 ? -12.512 -5.918 15.595 1.00 64.75 100 LEU A CA 1
ATOM 802 C C . LEU A 1 100 ? -14.011 -5.594 15.618 1.00 64.75 100 LEU A C 1
ATOM 804 O O . LEU A 1 100 ? -14.373 -4.397 15.563 1.00 64.75 100 LEU A O 1
#